Protein AF-A0A7U7C3I5-F1 (afdb_monomer_lite)

Structure (mmCIF, N/CA/C/O backbone):
data_AF-A0A7U7C3I5-F1
#
_entry.id   AF-A0A7U7C3I5-F1
#
loop_
_atom_site.group_PDB
_atom_site.id
_atom_site.type_symbol
_atom_site.label_atom_id
_atom_site.label_alt_id
_atom_site.label_comp_id
_atom_site.label_asym_id
_atom_site.label_entity_id
_atom_site.label_seq_id
_atom_site.pdbx_PDB_ins_code
_atom_site.Cartn_x
_atom_site.Cartn_y
_atom_site.Cartn_z
_atom_site.occupancy
_atom_site.B_iso_or_equiv
_atom_site.auth_seq_id
_atom_site.auth_comp_id
_atom_site.auth_asym_id
_atom_site.auth_atom_id
_atom_site.pdbx_PDB_model_num
ATOM 1 N N . MET A 1 1 ? -5.814 -4.971 8.620 1.00 79.50 1 MET A N 1
ATOM 2 C CA . MET A 1 1 ? -5.679 -6.269 9.323 1.00 79.50 1 MET A CA 1
ATOM 3 C C . MET A 1 1 ? -6.245 -6.247 10.755 1.00 79.50 1 MET A C 1
ATOM 5 O O . MET A 1 1 ? -6.988 -7.159 11.101 1.00 79.50 1 MET A O 1
ATOM 9 N N . MET A 1 2 ? -5.976 -5.208 11.567 1.00 88.25 2 MET A N 1
ATOM 10 C CA . MET A 1 2 ? -6.282 -5.146 13.017 1.00 88.25 2 MET A CA 1
ATOM 11 C C . MET A 1 2 ? -7.711 -5.530 13.451 1.00 88.25 2 MET A C 1
ATOM 13 O O . MET A 1 2 ? -7.882 -6.258 14.426 1.00 88.25 2 MET A O 1
ATOM 17 N N . PHE A 1 3 ? -8.755 -5.059 12.763 1.00 85.38 3 PHE A N 1
ATOM 18 C CA . PHE A 1 3 ? -10.138 -5.342 13.178 1.00 85.38 3 PHE A CA 1
ATOM 19 C C . PHE A 1 3 ? -10.514 -6.817 13.084 1.00 85.38 3 PHE A C 1
ATOM 21 O O . PHE A 1 3 ? -11.182 -7.347 13.969 1.00 85.38 3 PHE A O 1
ATOM 28 N N . LEU A 1 4 ? -10.102 -7.475 11.999 1.00 87.25 4 LEU A N 1
ATOM 29 C CA . LEU A 1 4 ? -10.453 -8.868 11.755 1.00 87.25 4 LEU A CA 1
ATOM 30 C C . LEU A 1 4 ? -9.685 -9.792 12.698 1.00 87.25 4 LEU A C 1
ATOM 32 O O . LEU A 1 4 ? -10.273 -10.727 13.237 1.00 87.25 4 LEU A O 1
ATOM 36 N N . THR A 1 5 ? -8.404 -9.501 12.945 1.00 86.62 5 THR A N 1
ATOM 37 C CA . THR A 1 5 ? -7.579 -10.265 13.888 1.00 86.62 5 THR A CA 1
ATOM 38 C C . THR A 1 5 ? -8.072 -10.096 15.323 1.00 86.62 5 THR A C 1
ATOM 40 O O . THR A 1 5 ? -8.262 -11.092 16.014 1.00 86.62 5 THR A O 1
ATOM 43 N N . SER A 1 6 ? -8.391 -8.869 15.748 1.00 87.31 6 SER A N 1
ATOM 44 C CA . SER A 1 6 ? -9.001 -8.603 17.058 1.00 87.31 6 SER A CA 1
ATOM 45 C C . SER A 1 6 ? -10.372 -9.280 17.200 1.00 87.31 6 SER A C 1
ATOM 47 O O . SER A 1 6 ? -10.633 -9.979 18.178 1.00 87.31 6 SER A O 1
ATOM 49 N N . GLY A 1 7 ? -11.238 -9.173 16.187 1.00 88.50 7 GLY A N 1
ATOM 50 C CA . GLY A 1 7 ? -12.554 -9.816 16.182 1.00 88.50 7 GLY A CA 1
ATOM 51 C C . GLY A 1 7 ? -12.494 -11.346 16.251 1.00 88.50 7 GLY A C 1
ATOM 52 O O . GLY A 1 7 ? -13.337 -11.959 16.910 1.00 88.50 7 GLY A O 1
ATOM 53 N N . ALA A 1 8 ? -11.498 -11.968 15.616 1.00 90.25 8 ALA A N 1
ATOM 54 C CA . ALA A 1 8 ? -11.254 -13.403 15.745 1.00 90.25 8 ALA A CA 1
ATOM 55 C C . ALA A 1 8 ? -10.667 -13.783 17.108 1.00 90.25 8 ALA A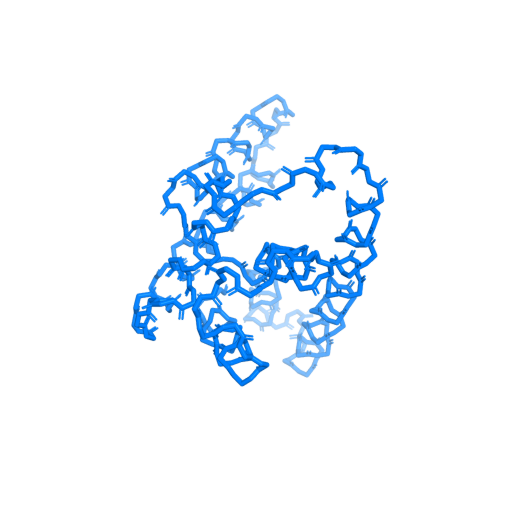 C 1
ATOM 57 O O . ALA A 1 8 ? -11.114 -14.764 17.700 1.00 90.25 8 ALA A O 1
ATOM 58 N N . TYR A 1 9 ? -9.735 -12.985 17.635 1.00 91.12 9 TYR A N 1
ATOM 59 C CA . TYR A 1 9 ? -9.138 -13.197 18.955 1.00 91.12 9 TYR A CA 1
ATOM 60 C C . TYR A 1 9 ? -10.190 -13.176 20.073 1.00 91.12 9 TYR A C 1
ATOM 62 O O . TYR A 1 9 ? -10.216 -14.065 20.918 1.00 91.12 9 TYR A O 1
ATOM 70 N N . TYR A 1 10 ? -11.130 -12.228 20.030 1.00 92.00 10 TYR A N 1
ATOM 71 C CA . TYR A 1 10 ? -12.250 -12.156 20.978 1.00 92.00 10 TYR A CA 1
ATOM 72 C C . TYR A 1 10 ? -13.394 -13.146 20.682 1.00 92.00 10 TYR A C 1
ATOM 74 O O . TYR A 1 10 ? -14.462 -13.055 21.291 1.00 92.00 10 TYR A O 1
ATOM 82 N N . GLY A 1 11 ? -13.224 -14.061 19.721 1.00 89.56 11 GLY A N 1
ATOM 83 C CA . GLY A 1 11 ? -14.223 -15.074 19.366 1.00 89.56 11 GLY A CA 1
ATOM 84 C C . GLY A 1 11 ? -15.506 -14.516 18.741 1.00 89.56 11 GLY A C 1
ATOM 85 O O . GLY A 1 11 ? -16.505 -15.226 18.645 1.00 89.56 11 GLY A O 1
ATOM 86 N N . LYS A 1 12 ? -15.512 -13.250 18.309 1.00 90.56 12 LYS A N 1
ATOM 87 C CA . LYS A 1 12 ? -16.671 -12.608 17.664 1.00 90.56 12 LYS A CA 1
ATOM 88 C C . LYS A 1 12 ? -16.813 -13.011 16.198 1.00 90.56 12 LYS A C 1
ATOM 90 O O . LYS A 1 12 ? -17.908 -12.937 15.646 1.00 90.56 12 LYS A O 1
ATOM 95 N N . ILE A 1 13 ? -15.719 -13.429 15.559 1.00 91.75 13 ILE A N 1
ATOM 96 C CA . ILE A 1 13 ? -15.674 -13.826 14.148 1.00 91.75 13 ILE A CA 1
ATOM 97 C C . ILE A 1 13 ? -14.878 -15.127 14.019 1.00 91.75 13 ILE A C 1
ATOM 99 O O . ILE A 1 13 ? -13.806 -15.275 14.594 1.00 91.75 13 ILE A O 1
ATOM 103 N N . ARG A 1 14 ? -15.376 -16.084 13.230 1.00 90.38 14 ARG A N 1
ATOM 104 C CA . ARG A 1 14 ? -14.633 -17.314 12.921 1.00 90.38 14 ARG A CA 1
ATOM 105 C C . ARG A 1 14 ? -13.462 -17.008 11.981 1.00 90.38 14 ARG A C 1
ATOM 107 O O . ARG A 1 14 ? -13.638 -16.269 11.013 1.00 90.38 14 ARG A O 1
ATOM 114 N N . TRP A 1 15 ? -12.314 -17.653 12.188 1.00 88.19 15 TRP A N 1
ATOM 115 C CA . TRP A 1 15 ? -11.122 -17.511 11.334 1.00 88.19 15 TRP A CA 1
ATOM 116 C C . TRP A 1 15 ? -11.391 -17.741 9.841 1.00 88.19 15 TRP A C 1
ATOM 118 O O . TRP A 1 15 ? -10.852 -17.023 9.004 1.00 88.19 15 TRP A O 1
ATOM 128 N N . SER A 1 16 ? -12.295 -18.665 9.495 1.00 90.56 16 SER A N 1
ATOM 129 C CA . SER A 1 16 ? -12.706 -18.872 8.101 1.00 90.56 16 SER A CA 1
ATOM 130 C C . SER A 1 16 ? -13.328 -17.616 7.488 1.00 90.56 16 SER A C 1
ATOM 132 O O . SER A 1 16 ? -12.996 -17.246 6.369 1.00 90.56 16 SER A O 1
ATOM 134 N N . LYS A 1 17 ? -14.182 -16.914 8.243 1.00 91.31 17 LYS A N 1
ATOM 135 C CA . LYS A 1 17 ? -14.829 -15.678 7.793 1.00 91.31 17 LYS A CA 1
ATOM 136 C C . LYS A 1 17 ? -13.828 -14.528 7.696 1.00 91.31 17 LYS A C 1
ATOM 138 O O . LYS A 1 17 ? -13.937 -13.730 6.773 1.00 91.31 17 LYS A O 1
ATOM 143 N N . VAL A 1 18 ? -12.839 -14.469 8.593 1.00 91.19 18 VAL A N 1
ATOM 144 C CA . VAL A 1 18 ? -11.723 -13.511 8.492 1.00 91.19 18 VAL A CA 1
ATOM 145 C C . VAL A 1 18 ? -10.969 -13.692 7.180 1.00 91.19 18 VAL A C 1
ATOM 147 O O . VAL A 1 18 ? -10.804 -12.719 6.449 1.00 91.19 18 VAL A O 1
ATOM 150 N N . PHE A 1 19 ? -10.579 -14.925 6.853 1.00 90.69 19 PHE A N 1
ATOM 151 C CA . PHE A 1 19 ? -9.872 -15.218 5.608 1.00 90.69 19 PHE A CA 1
ATOM 152 C C . PHE A 1 19 ? -10.711 -14.864 4.374 1.00 90.69 19 PHE A C 1
ATOM 154 O O . PHE A 1 19 ? -10.215 -14.214 3.457 1.00 90.69 19 PHE A O 1
ATOM 161 N N . THR A 1 20 ? -12.005 -15.204 4.376 1.00 92.38 20 THR A N 1
ATOM 162 C CA . THR A 1 20 ? -12.920 -14.826 3.291 1.00 92.38 20 THR A CA 1
ATOM 163 C C . THR A 1 20 ? -12.998 -13.309 3.113 1.00 92.38 20 THR A C 1
ATOM 165 O O . THR A 1 20 ? -12.845 -12.829 1.994 1.00 92.38 20 THR A O 1
ATOM 168 N N . ILE A 1 21 ? -13.194 -12.543 4.193 1.00 93.31 21 ILE A N 1
ATOM 169 C CA . ILE A 1 21 ? -13.266 -11.074 4.118 1.00 93.31 21 ILE A CA 1
ATOM 170 C C . ILE A 1 21 ? -11.949 -10.501 3.594 1.00 93.31 21 ILE A C 1
ATOM 172 O O . ILE A 1 21 ? -11.967 -9.642 2.719 1.00 93.31 21 ILE A O 1
ATOM 176 N N . LEU A 1 22 ? -10.816 -10.996 4.091 1.00 92.31 22 LEU A N 1
ATOM 177 C CA . LEU A 1 22 ? -9.495 -10.546 3.671 1.00 92.31 22 LEU A CA 1
ATOM 178 C C . LEU A 1 22 ? -9.281 -10.762 2.166 1.00 92.31 22 LEU A C 1
ATOM 180 O O . LEU A 1 22 ? -8.871 -9.826 1.482 1.00 92.31 22 LEU A O 1
ATOM 184 N N . LEU A 1 23 ? -9.633 -11.937 1.633 1.00 92.06 23 LEU A N 1
ATOM 185 C CA . LEU A 1 23 ? -9.548 -12.206 0.194 1.00 92.06 23 LEU A CA 1
ATOM 186 C C . LEU A 1 23 ? -10.437 -11.267 -0.627 1.00 92.06 23 LEU A C 1
ATOM 188 O O . LEU A 1 23 ? -9.968 -10.695 -1.610 1.00 92.06 23 LEU A O 1
ATOM 192 N N . TYR A 1 24 ? -11.691 -11.067 -0.212 1.00 94.25 24 TYR A N 1
ATOM 193 C CA . TYR A 1 24 ? -12.598 -10.138 -0.892 1.00 94.25 24 TYR A CA 1
ATOM 194 C C . TYR A 1 24 ? -12.054 -8.707 -0.886 1.00 94.25 24 TYR A C 1
ATOM 196 O O . TYR A 1 24 ? -12.049 -8.051 -1.927 1.00 94.25 24 TYR A O 1
ATOM 204 N N . CYS A 1 25 ? -11.562 -8.225 0.256 1.00 94.06 25 CYS A N 1
ATOM 205 C CA . CYS A 1 25 ? -10.993 -6.886 0.369 1.00 94.06 25 CYS A CA 1
ATOM 206 C C . CYS A 1 25 ? -9.761 -6.712 -0.521 1.00 94.06 25 CYS A C 1
ATOM 208 O O . CYS A 1 25 ? -9.678 -5.721 -1.237 1.00 94.06 25 CYS A O 1
ATOM 210 N N . ILE A 1 26 ? -8.823 -7.663 -0.519 1.00 93.88 26 ILE A N 1
ATOM 211 C CA . ILE A 1 26 ? -7.617 -7.579 -1.357 1.00 93.88 26 ILE A CA 1
ATOM 212 C C . ILE A 1 26 ? -7.994 -7.568 -2.834 1.00 93.88 26 ILE A C 1
ATOM 214 O O . ILE A 1 26 ? -7.508 -6.717 -3.577 1.00 93.88 26 ILE A O 1
ATOM 218 N N . PHE A 1 27 ? -8.889 -8.465 -3.246 1.00 94.62 27 PHE A N 1
ATOM 219 C CA . PHE A 1 27 ? -9.326 -8.555 -4.632 1.00 94.62 27 PHE A CA 1
ATOM 220 C C . PHE A 1 27 ? -9.996 -7.261 -5.105 1.00 94.62 27 PHE A C 1
ATOM 222 O O . PHE A 1 27 ? -9.592 -6.693 -6.116 1.00 94.62 27 PHE A O 1
ATOM 229 N N . PHE A 1 28 ? -10.980 -6.744 -4.365 1.00 96.19 28 PHE A N 1
ATOM 230 C CA . PHE A 1 28 ? -11.673 -5.521 -4.773 1.00 96.19 28 PHE A CA 1
ATOM 231 C C . PHE A 1 28 ? -10.805 -4.266 -4.646 1.00 96.19 28 PHE A C 1
ATOM 233 O O . PHE A 1 28 ? -10.933 -3.366 -5.474 1.00 96.19 28 PHE A O 1
ATOM 240 N N . ASN A 1 29 ? -9.873 -4.220 -3.690 1.00 95.81 29 ASN A N 1
ATOM 241 C CA . ASN A 1 29 ? -8.879 -3.148 -3.633 1.00 95.81 29 ASN A CA 1
ATOM 242 C C . ASN A 1 29 ? -7.955 -3.183 -4.854 1.00 95.81 29 ASN A C 1
ATOM 244 O O . ASN A 1 29 ? -7.631 -2.131 -5.400 1.00 95.81 29 ASN A O 1
ATOM 248 N N . PHE A 1 30 ? -7.563 -4.373 -5.313 1.00 95.12 30 PHE A N 1
ATOM 249 C CA . PHE A 1 30 ? -6.779 -4.523 -6.534 1.00 95.12 30 PHE A CA 1
ATOM 250 C C . PHE A 1 30 ? -7.568 -4.092 -7.777 1.00 95.12 30 PHE A C 1
ATOM 252 O O . PHE A 1 30 ? -7.060 -3.320 -8.586 1.00 95.12 30 PHE A O 1
ATOM 259 N N . VAL A 1 31 ? -8.835 -4.501 -7.902 1.00 96.31 31 VAL A N 1
ATOM 260 C CA . VAL A 1 31 ? -9.719 -4.049 -8.993 1.00 96.31 31 VAL A CA 1
ATOM 261 C C . VAL A 1 31 ? -9.863 -2.523 -8.992 1.00 96.31 31 VAL A C 1
ATOM 263 O O . VAL A 1 31 ? -9.732 -1.893 -10.039 1.00 96.31 31 VAL A O 1
ATOM 266 N N . GLY A 1 32 ? -10.071 -1.909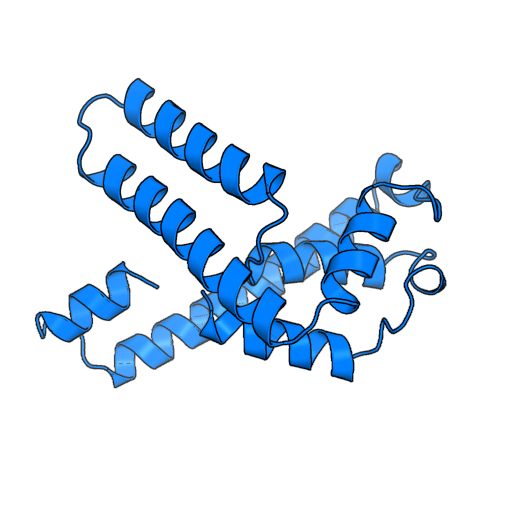 -7.825 1.00 94.38 32 GLY A N 1
ATOM 267 C CA . GLY A 1 32 ? -10.115 -0.452 -7.692 1.00 94.38 32 GLY A CA 1
ATOM 268 C C . GLY A 1 32 ? -8.800 0.217 -8.097 1.00 94.38 32 GLY A C 1
ATOM 269 O O . GLY A 1 32 ? -8.816 1.206 -8.830 1.00 94.38 32 GLY A O 1
ATOM 270 N N . ALA A 1 33 ? -7.662 -0.352 -7.689 1.00 95.00 33 ALA A N 1
ATOM 271 C CA . ALA A 1 33 ? -6.338 0.131 -8.069 1.00 95.00 33 ALA A CA 1
ATOM 272 C C . ALA A 1 33 ? -6.115 0.078 -9.589 1.00 95.00 33 ALA A C 1
ATOM 274 O O . ALA A 1 33 ? -5.596 1.039 -10.150 1.00 95.00 33 ALA A O 1
ATOM 275 N N . LEU A 1 34 ? -6.557 -0.987 -10.270 1.00 94.31 34 LEU A N 1
ATOM 276 C CA . LEU A 1 34 ? -6.497 -1.095 -11.733 1.00 94.31 34 LEU A CA 1
ATOM 277 C C . LEU A 1 34 ? -7.305 0.012 -12.415 1.00 94.31 34 LEU A C 1
ATOM 279 O O . LEU A 1 34 ? -6.801 0.680 -13.317 1.00 94.31 34 LEU A O 1
ATOM 283 N N . ILE A 1 35 ? -8.544 0.229 -11.967 1.00 94.38 35 ILE A N 1
ATOM 284 C CA . ILE A 1 35 ? -9.429 1.255 -12.531 1.00 94.38 35 ILE A CA 1
ATOM 285 C C . ILE A 1 35 ? -8.812 2.647 -12.347 1.00 94.38 35 ILE A C 1
ATOM 287 O O . ILE A 1 35 ? -8.717 3.411 -13.308 1.00 94.38 35 ILE A O 1
ATOM 291 N N . LEU A 1 36 ? -8.341 2.970 -11.139 1.00 92.50 36 LEU A N 1
ATOM 292 C CA . LEU A 1 36 ? -7.722 4.266 -10.850 1.00 92.50 36 LEU A CA 1
ATOM 293 C C . LEU A 1 36 ? -6.415 4.474 -11.617 1.00 92.50 36 LEU A C 1
ATOM 295 O O . LEU A 1 36 ? -6.215 5.538 -12.201 1.00 92.50 36 LEU A O 1
ATOM 299 N N . ALA A 1 37 ? -5.541 3.469 -11.658 1.00 91.81 37 ALA A N 1
ATOM 300 C CA . ALA A 1 37 ? -4.295 3.528 -12.417 1.00 91.81 37 ALA A CA 1
ATOM 301 C C . ALA A 1 37 ? -4.550 3.751 -13.914 1.00 91.81 37 ALA A C 1
ATOM 303 O O . ALA A 1 37 ? -3.816 4.501 -14.561 1.00 91.81 37 ALA A O 1
ATOM 304 N N . TRP A 1 38 ? -5.601 3.140 -14.466 1.00 90.94 38 TRP A N 1
ATOM 305 C CA . TRP A 1 38 ? -6.003 3.363 -15.850 1.00 90.94 38 TRP A CA 1
ATOM 306 C C . TRP A 1 38 ? -6.489 4.799 -16.076 1.00 90.94 38 TRP A C 1
ATOM 308 O O . TRP A 1 38 ? -5.991 5.461 -16.985 1.00 90.94 38 TRP A O 1
ATOM 318 N N . PHE A 1 39 ? -7.386 5.313 -15.224 1.00 90.94 39 PHE A N 1
ATOM 319 C CA . PHE A 1 39 ? -7.871 6.697 -15.317 1.00 90.94 39 PHE A CA 1
ATOM 320 C C . PHE A 1 39 ? -6.742 7.721 -15.200 1.00 90.94 39 PHE A C 1
ATOM 322 O O . PHE A 1 39 ? -6.701 8.674 -15.978 1.00 90.94 39 PHE A O 1
ATOM 329 N N . PHE A 1 40 ? -5.799 7.526 -14.274 1.00 89.31 40 PHE A N 1
ATOM 330 C CA . PHE A 1 40 ? -4.664 8.436 -14.142 1.00 89.31 40 PHE A CA 1
ATOM 331 C C . PHE A 1 40 ? -3.796 8.453 -15.396 1.00 89.31 40 PHE A C 1
ATOM 333 O O . PHE A 1 40 ? -3.411 9.535 -15.830 1.00 89.31 40 PHE A O 1
ATOM 340 N N . ASN A 1 41 ? -3.574 7.309 -16.044 1.00 87.31 41 ASN A N 1
ATOM 341 C CA . ASN A 1 41 ? -2.847 7.259 -17.314 1.00 87.31 41 ASN A CA 1
ATOM 342 C C . ASN A 1 41 ? -3.581 7.927 -18.490 1.00 87.31 41 ASN A C 1
ATOM 344 O O . ASN A 1 41 ? -2.937 8.283 -19.471 1.00 87.31 41 ASN A O 1
ATOM 348 N N . GLN A 1 42 ? -4.891 8.180 -18.394 1.00 86.94 42 GLN A N 1
ATOM 349 C CA . GLN A 1 42 ? -5.606 9.004 -19.382 1.00 86.94 42 GLN A CA 1
ATOM 350 C C . GLN A 1 42 ? -5.383 10.512 -19.179 1.00 86.94 42 GLN A C 1
ATOM 352 O O . GLN A 1 42 ? -5.709 11.313 -20.052 1.00 86.94 42 GLN A O 1
ATOM 357 N N . SER A 1 43 ? -4.844 10.930 -18.032 1.00 86.00 43 SER A N 1
ATOM 358 C CA . SER A 1 43 ? -4.628 12.346 -17.733 1.00 86.00 43 SER A CA 1
ATOM 359 C C . SER A 1 43 ? -3.313 12.873 -18.321 1.00 86.00 43 SER A C 1
ATOM 361 O O . SER A 1 43 ? -2.327 12.146 -18.459 1.00 86.00 43 SER A O 1
ATOM 363 N N . LEU A 1 44 ? -3.276 14.168 -18.648 1.00 76.38 44 LEU A N 1
ATOM 364 C CA . LEU A 1 44 ? -2.091 14.825 -19.218 1.00 76.38 44 LEU A CA 1
ATOM 365 C C . LEU A 1 44 ? -0.855 14.699 -18.314 1.00 76.38 44 LEU A C 1
ATOM 367 O O . LEU A 1 44 ? 0.243 14.448 -18.802 1.00 76.38 44 LEU A O 1
ATOM 371 N N . SER A 1 45 ? -1.031 14.817 -16.995 1.00 77.00 45 SER A N 1
ATOM 372 C CA . SER A 1 45 ? 0.074 14.790 -16.030 1.00 77.00 45 SER A CA 1
ATOM 373 C C . SER A 1 45 ? 0.838 13.466 -16.018 1.00 77.00 45 SER A C 1
ATOM 375 O O . SER A 1 45 ? 2.049 13.477 -15.818 1.00 77.00 45 SER A O 1
ATOM 377 N N . PHE A 1 46 ? 0.160 12.339 -16.254 1.00 78.62 46 PHE A N 1
ATOM 378 C CA . PHE A 1 46 ? 0.804 11.023 -16.274 1.00 78.62 46 PHE A CA 1
ATOM 379 C C . PHE A 1 46 ? 1.192 10.560 -17.690 1.00 78.62 46 PHE A C 1
ATOM 381 O O . PHE A 1 46 ? 2.055 9.699 -17.829 1.00 78.62 46 PHE A O 1
ATOM 388 N N . ASN A 1 47 ? 0.657 11.174 -18.752 1.00 73.50 47 ASN A N 1
ATOM 389 C CA . ASN A 1 47 ? 1.130 10.935 -20.125 1.00 73.50 47 ASN A CA 1
ATOM 390 C C . ASN A 1 47 ? 2.549 11.472 -20.381 1.00 73.50 47 ASN A C 1
ATOM 392 O O . ASN A 1 47 ? 3.246 10.977 -21.261 1.00 73.50 47 ASN A O 1
ATOM 396 N N . HIS A 1 48 ? 2.993 12.454 -19.593 1.00 76.12 48 HIS A N 1
ATOM 397 C CA . HIS A 1 48 ? 4.351 13.003 -19.642 1.00 76.12 48 HIS A CA 1
ATOM 398 C C . HIS A 1 48 ? 5.266 12.450 -18.545 1.00 76.12 48 HIS A C 1
ATOM 400 O O . HIS A 1 48 ? 6.260 13.092 -18.195 1.00 76.12 48 HIS A O 1
ATOM 406 N N . LEU A 1 49 ? 4.948 11.278 -17.978 1.00 78.62 49 LEU A N 1
ATOM 407 C CA . LEU A 1 49 ? 5.914 10.596 -17.127 1.00 78.62 49 LEU A CA 1
ATOM 408 C C . LEU A 1 49 ? 7.199 10.377 -17.926 1.00 78.62 49 LEU A C 1
ATOM 410 O O . LEU A 1 49 ? 7.192 9.897 -19.055 1.00 78.62 49 LEU A O 1
ATOM 414 N N . THR A 1 50 ? 8.306 10.756 -17.311 1.00 78.81 50 THR A N 1
ATOM 415 C CA . THR A 1 50 ? 9.658 10.474 -17.791 1.00 78.81 50 THR A CA 1
ATOM 416 C C . THR A 1 50 ? 10.373 9.574 -16.796 1.00 78.81 50 THR A C 1
ATOM 418 O O . THR A 1 50 ? 9.955 9.457 -15.641 1.00 78.81 50 THR A O 1
ATOM 421 N N . ASP A 1 51 ? 11.507 9.018 -17.198 1.00 76.12 51 ASP A N 1
ATOM 422 C CA . ASP A 1 51 ? 12.339 8.135 -16.371 1.00 76.12 51 ASP A CA 1
ATOM 423 C C . ASP A 1 51 ? 12.864 8.820 -15.092 1.00 76.12 51 ASP A C 1
ATOM 425 O O . ASP A 1 51 ? 13.270 8.162 -14.140 1.00 76.12 51 ASP A O 1
ATOM 429 N N . ARG A 1 52 ? 12.828 10.160 -15.045 1.00 78.44 52 ARG A N 1
ATOM 430 C CA . ARG A 1 52 ? 13.225 10.980 -13.885 1.00 78.44 52 ARG A CA 1
ATOM 431 C C . ARG A 1 52 ? 12.069 11.305 -12.938 1.00 78.44 52 ARG A C 1
ATOM 433 O O . ARG A 1 52 ? 12.250 12.054 -11.980 1.00 78.44 52 ARG A O 1
ATOM 440 N N . SER A 1 53 ? 10.870 10.811 -13.224 1.00 85.69 53 SER A N 1
ATOM 441 C CA . SER A 1 53 ? 9.694 11.094 -12.404 1.00 85.69 53 SER A CA 1
ATOM 442 C C . SER A 1 53 ? 9.795 10.365 -11.072 1.00 85.69 53 SER A C 1
ATOM 444 O O . SER A 1 53 ? 10.169 9.195 -11.031 1.00 85.69 53 SER A O 1
ATOM 446 N N . PHE A 1 54 ? 9.357 11.023 -9.996 1.00 85.56 54 PHE A N 1
ATOM 447 C CA . PHE A 1 54 ? 9.345 10.446 -8.648 1.00 85.56 54 PHE A CA 1
ATOM 448 C C . PHE A 1 54 ? 8.705 9.052 -8.603 1.00 85.56 54 PHE A C 1
ATOM 450 O O . PHE A 1 54 ? 9.214 8.165 -7.929 1.00 85.56 54 PHE A O 1
ATOM 457 N N . LEU A 1 55 ? 7.621 8.840 -9.357 1.00 86.31 55 LEU A N 1
ATOM 458 C CA . LEU A 1 55 ? 6.938 7.551 -9.406 1.00 86.31 55 LEU A CA 1
ATOM 459 C C . LEU A 1 55 ? 7.839 6.420 -9.928 1.00 86.31 55 LEU A C 1
ATOM 461 O O . LEU A 1 55 ? 7.838 5.340 -9.345 1.00 86.31 55 LEU A O 1
ATOM 465 N N . VAL A 1 56 ? 8.614 6.671 -10.990 1.00 88.62 56 VAL A N 1
ATOM 466 C CA . VAL A 1 56 ? 9.528 5.683 -11.589 1.00 88.62 56 VAL A CA 1
ATOM 467 C C . VAL A 1 56 ? 10.629 5.330 -10.595 1.00 88.62 56 VAL A C 1
ATOM 469 O O . VAL A 1 56 ? 10.852 4.152 -10.322 1.00 88.62 56 VAL A O 1
ATOM 472 N N . THR A 1 57 ? 11.247 6.340 -9.975 1.00 88.38 57 THR A N 1
ATOM 473 C CA . THR A 1 57 ? 12.251 6.131 -8.924 1.00 88.38 57 THR A CA 1
ATOM 474 C C . THR A 1 57 ? 11.673 5.363 -7.740 1.00 88.38 57 THR A C 1
ATOM 476 O O . THR A 1 57 ? 12.287 4.408 -7.283 1.00 88.38 57 THR A O 1
ATOM 479 N N . ALA A 1 58 ? 10.485 5.735 -7.258 1.00 88.00 58 ALA A N 1
ATOM 480 C CA . ALA A 1 58 ? 9.857 5.080 -6.119 1.00 88.00 58 ALA A CA 1
ATOM 481 C C . ALA A 1 58 ? 9.594 3.598 -6.406 1.00 88.00 58 ALA A C 1
ATOM 483 O O . ALA A 1 58 ? 9.992 2.750 -5.618 1.00 88.00 58 ALA A O 1
ATOM 484 N N . VAL A 1 59 ? 8.980 3.260 -7.542 1.00 90.31 59 VAL A N 1
ATOM 485 C CA . VAL A 1 59 ? 8.692 1.857 -7.883 1.00 90.31 59 VAL A CA 1
ATOM 486 C C . VAL A 1 59 ? 9.969 1.056 -8.139 1.00 90.31 59 VAL A C 1
ATOM 488 O O . VAL A 1 59 ? 10.044 -0.089 -7.702 1.00 90.31 59 VAL A O 1
ATOM 491 N N . SER A 1 60 ? 10.979 1.649 -8.780 1.00 90.31 60 SER A N 1
ATOM 492 C CA . SER A 1 60 ? 12.284 1.003 -8.972 1.00 90.31 60 SER A CA 1
ATOM 493 C C . SER A 1 60 ? 12.954 0.673 -7.636 1.00 90.31 60 SER A C 1
ATOM 495 O O . SER A 1 60 ? 13.360 -0.467 -7.413 1.00 90.31 60 SER A O 1
ATOM 497 N N . THR A 1 61 ? 12.957 1.617 -6.689 1.00 89.19 61 THR A N 1
ATOM 498 C CA . THR A 1 61 ? 13.456 1.380 -5.328 1.00 89.19 61 THR A CA 1
ATOM 499 C C . THR A 1 61 ? 12.698 0.242 -4.651 1.00 89.19 61 THR A C 1
ATOM 501 O O . THR A 1 61 ? 13.328 -0.683 -4.148 1.00 89.19 61 THR A O 1
ATOM 504 N N . LYS A 1 62 ? 11.359 0.257 -4.689 1.00 89.50 62 LYS A N 1
ATOM 505 C CA . LYS A 1 62 ? 10.513 -0.768 -4.049 1.00 89.50 62 LYS A CA 1
ATOM 506 C C . LYS A 1 62 ? 10.741 -2.171 -4.621 1.00 89.50 62 LYS A C 1
ATOM 508 O O . LYS A 1 62 ? 10.823 -3.144 -3.879 1.00 89.50 62 LYS A O 1
ATOM 513 N N . LEU A 1 63 ? 10.874 -2.289 -5.942 1.00 91.00 63 LEU A N 1
ATOM 514 C CA . LEU A 1 63 ? 11.129 -3.571 -6.611 1.00 91.00 63 LEU A CA 1
ATOM 515 C C . LEU A 1 63 ? 12.581 -4.056 -6.479 1.00 91.00 63 LEU A C 1
ATOM 517 O O . LEU A 1 63 ? 12.839 -5.234 -6.727 1.00 91.00 63 LEU A O 1
ATOM 521 N N . GLY A 1 64 ? 13.512 -3.168 -6.119 1.00 89.25 64 GLY A N 1
ATO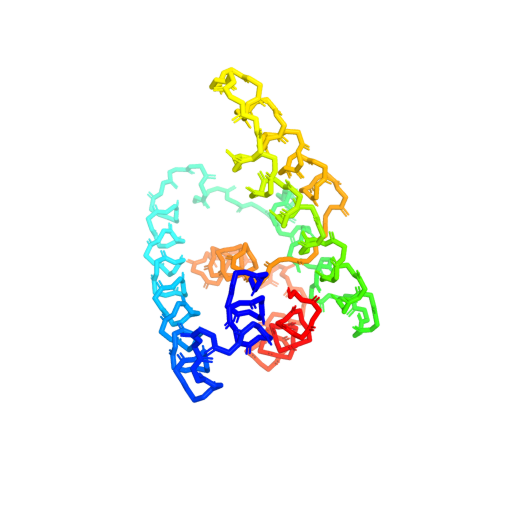M 522 C CA . GLY A 1 64 ? 14.922 -3.480 -5.874 1.00 89.25 64 GLY A CA 1
ATOM 523 C C . GLY A 1 64 ? 15.269 -3.772 -4.410 1.00 89.25 64 GLY A C 1
ATOM 524 O O . GLY A 1 64 ? 16.405 -4.149 -4.122 1.00 89.25 64 GLY A O 1
ATOM 525 N N . GLN A 1 65 ? 14.329 -3.593 -3.477 1.00 90.00 65 GLN A N 1
ATOM 526 C CA . GLN A 1 65 ? 14.540 -3.881 -2.059 1.00 90.00 65 GLN A CA 1
ATOM 527 C C . GLN A 1 65 ? 14.661 -5.384 -1.778 1.00 90.00 65 GLN A C 1
ATOM 529 O O . GLN A 1 65 ? 14.081 -6.226 -2.461 1.00 90.00 65 GLN A O 1
ATOM 534 N N . THR A 1 66 ? 15.380 -5.716 -0.704 1.00 94.00 66 THR A N 1
ATOM 535 C CA . THR A 1 66 ? 15.453 -7.094 -0.201 1.00 94.00 66 THR A CA 1
ATOM 536 C C . THR A 1 66 ? 14.149 -7.514 0.478 1.00 94.00 66 THR A C 1
ATOM 538 O O . THR A 1 66 ? 13.406 -6.680 0.998 1.00 94.00 66 THR A O 1
ATOM 541 N N . ASP A 1 67 ? 13.898 -8.819 0.549 1.00 93.62 67 ASP A N 1
ATOM 542 C CA . ASP A 1 67 ? 12.687 -9.369 1.172 1.00 93.62 67 ASP A CA 1
ATOM 543 C C . ASP A 1 67 ? 12.540 -8.947 2.636 1.00 93.62 67 ASP A C 1
ATOM 545 O O . ASP A 1 67 ? 11.447 -8.625 3.098 1.00 93.62 67 ASP A O 1
ATOM 549 N N . TRP A 1 68 ? 13.656 -8.883 3.365 1.00 94.44 68 TRP A N 1
ATOM 550 C CA . TRP A 1 68 ? 13.654 -8.446 4.757 1.00 94.44 68 TRP A CA 1
ATOM 551 C C . TRP A 1 68 ? 13.263 -6.971 4.904 1.00 94.44 68 TRP A C 1
ATOM 553 O O . TRP A 1 68 ? 12.513 -6.618 5.815 1.00 94.44 68 TRP A O 1
ATOM 563 N N . MET A 1 69 ? 13.725 -6.109 3.994 1.00 93.69 69 MET A N 1
ATOM 564 C CA . MET A 1 69 ? 13.341 -4.694 3.981 1.00 93.69 69 MET A CA 1
ATOM 565 C C . MET A 1 69 ? 11.857 -4.543 3.651 1.00 93.69 69 MET A C 1
ATOM 567 O O . MET A 1 69 ? 11.127 -3.946 4.436 1.00 93.69 69 MET A O 1
ATOM 571 N N . ASN A 1 70 ? 11.384 -5.199 2.586 1.00 93.44 70 ASN A N 1
ATOM 572 C CA . ASN A 1 70 ? 9.971 -5.179 2.202 1.00 93.44 70 ASN A CA 1
ATOM 573 C C . ASN A 1 70 ? 9.052 -5.643 3.349 1.00 93.44 70 ASN A C 1
ATOM 575 O O . ASN A 1 70 ? 8.007 -5.047 3.615 1.00 93.44 70 ASN A O 1
ATOM 579 N N . PHE A 1 71 ? 9.450 -6.698 4.062 1.00 95.56 71 PHE A N 1
ATOM 580 C CA . PHE A 1 71 ? 8.694 -7.227 5.195 1.00 95.56 71 PHE A CA 1
ATOM 581 C C . PHE A 1 71 ? 8.671 -6.260 6.389 1.00 95.56 71 PHE A C 1
ATOM 583 O O . PHE A 1 71 ? 7.611 -5.989 6.954 1.00 95.56 71 PHE A O 1
ATOM 590 N N . THR A 1 72 ? 9.828 -5.716 6.773 1.00 94.31 72 THR A N 1
ATOM 591 C CA . THR A 1 72 ? 9.956 -4.827 7.944 1.00 94.31 72 THR A CA 1
ATOM 592 C C . THR A 1 72 ? 9.304 -3.462 7.720 1.00 94.31 72 THR A C 1
ATOM 594 O O . THR A 1 72 ? 8.619 -2.940 8.609 1.00 94.31 72 THR A O 1
ATOM 597 N N . GLU A 1 73 ? 9.432 -2.905 6.519 1.00 93.69 73 GLU A N 1
ATOM 598 C CA . GLU A 1 73 ? 8.723 -1.693 6.108 1.00 93.69 73 GLU A CA 1
ATOM 599 C C . GLU A 1 73 ? 7.213 -1.947 6.006 1.00 93.69 73 GLU A C 1
ATOM 601 O O . GLU A 1 73 ? 6.423 -1.081 6.386 1.00 93.69 73 GLU A O 1
ATOM 606 N N . GLY A 1 74 ? 6.809 -3.160 5.611 1.00 94.50 74 GLY A N 1
ATOM 607 C CA . GLY A 1 74 ? 5.422 -3.627 5.634 1.00 94.50 74 GLY A CA 1
ATOM 608 C C . GLY A 1 74 ? 4.798 -3.594 7.030 1.00 94.50 74 GLY A C 1
ATOM 609 O O . GLY A 1 74 ? 3.710 -3.040 7.227 1.00 94.50 74 GLY A O 1
ATOM 610 N N . ILE A 1 75 ? 5.512 -4.121 8.026 1.00 94.75 75 ILE A N 1
ATOM 611 C CA . ILE A 1 75 ? 5.085 -4.083 9.434 1.00 94.75 75 ILE A CA 1
ATOM 612 C C . ILE A 1 75 ? 4.914 -2.640 9.896 1.00 94.75 75 ILE A C 1
ATOM 614 O O . ILE A 1 75 ? 3.884 -2.271 10.469 1.00 94.75 75 ILE A O 1
ATOM 618 N N . THR A 1 76 ? 5.910 -1.805 9.613 1.00 93.19 76 THR A N 1
ATOM 619 C CA . THR A 1 76 ? 5.916 -0.405 10.040 1.00 93.19 76 THR A CA 1
ATOM 620 C C . THR A 1 76 ? 4.772 0.377 9.388 1.00 93.19 76 THR A C 1
ATOM 622 O O . THR A 1 76 ? 4.081 1.142 10.066 1.00 93.19 76 THR A O 1
ATOM 625 N N . ALA A 1 77 ? 4.488 0.142 8.102 1.00 93.62 77 ALA A N 1
ATOM 626 C CA . ALA A 1 77 ? 3.324 0.713 7.427 1.00 93.62 77 ALA A CA 1
ATOM 627 C C . ALA A 1 77 ? 2.016 0.317 8.119 1.00 93.62 77 ALA A C 1
ATOM 629 O O . ALA A 1 77 ? 1.199 1.190 8.430 1.00 93.62 77 ALA A O 1
ATOM 630 N N . SER A 1 78 ? 1.810 -0.974 8.412 1.00 93.38 78 SER A N 1
ATOM 631 C CA . SER A 1 78 ? 0.575 -1.386 9.079 1.00 93.38 78 SER A CA 1
ATOM 632 C C . SER A 1 78 ? 0.473 -0.851 10.503 1.00 93.38 78 SER A C 1
ATOM 634 O O . SER A 1 78 ? -0.650 -0.616 10.953 1.00 93.38 78 SER A O 1
ATOM 636 N N . MET A 1 79 ? 1.577 -0.627 11.218 1.00 92.50 79 MET A N 1
ATOM 637 C CA . MET A 1 79 ? 1.532 0.037 12.524 1.00 92.50 79 MET A CA 1
ATOM 638 C C . MET A 1 79 ? 0.952 1.451 12.402 1.00 92.50 79 MET A C 1
ATOM 640 O O . MET A 1 79 ? 0.021 1.780 13.137 1.00 92.50 79 MET A O 1
ATOM 644 N N . PHE A 1 80 ? 1.417 2.255 11.439 1.00 92.75 80 PHE A N 1
ATOM 645 C CA . PHE A 1 80 ? 0.875 3.599 11.198 1.00 92.75 80 PHE A CA 1
ATOM 646 C C . PHE A 1 80 ? -0.595 3.575 10.769 1.00 92.75 80 PHE A C 1
ATOM 648 O O . PHE A 1 80 ? -1.399 4.346 11.294 1.00 92.75 80 PHE A O 1
ATOM 655 N N . VAL A 1 81 ? -0.977 2.673 9.860 1.00 91.75 81 VAL A N 1
ATOM 656 C CA . VAL A 1 81 ? -2.373 2.548 9.404 1.00 91.75 81 VAL A CA 1
ATOM 657 C C . VAL A 1 81 ? -3.292 2.124 10.552 1.00 91.75 81 VAL A C 1
ATOM 659 O O . VAL A 1 81 ? -4.365 2.699 10.738 1.00 91.75 81 VAL A O 1
ATOM 662 N N . ASN A 1 82 ? -2.874 1.155 11.367 1.00 92.75 82 ASN A N 1
ATOM 663 C CA . ASN A 1 82 ? -3.656 0.715 12.520 1.00 92.75 82 ASN A CA 1
ATOM 664 C C . ASN A 1 82 ? -3.743 1.811 13.590 1.00 92.75 82 ASN A C 1
ATOM 666 O O . ASN A 1 82 ? -4.809 1.980 14.177 1.00 92.75 82 ASN A O 1
ATOM 670 N N . LEU A 1 83 ? -2.675 2.587 13.804 1.00 91.06 83 LEU A N 1
ATOM 671 C CA . LEU A 1 83 ? -2.696 3.750 14.690 1.00 91.06 83 LEU A CA 1
ATOM 672 C C . LEU A 1 83 ? -3.703 4.795 14.199 1.00 91.06 83 LEU A C 1
ATOM 674 O O . LEU A 1 83 ? -4.527 5.244 14.987 1.00 91.06 83 LEU A O 1
ATOM 678 N N . ALA A 1 84 ? -3.700 5.121 12.903 1.00 91.25 84 ALA A N 1
ATOM 679 C CA . ALA A 1 84 ? -4.658 6.052 12.307 1.00 91.25 84 ALA A CA 1
ATOM 680 C C . ALA A 1 84 ? -6.109 5.606 12.550 1.00 91.25 84 ALA A C 1
ATOM 682 O O . ALA A 1 84 ? -6.946 6.392 12.996 1.00 91.25 84 ALA A O 1
ATOM 683 N N . ILE A 1 85 ? -6.393 4.324 12.311 1.00 90.81 85 ILE A N 1
ATOM 684 C CA . ILE A 1 85 ? -7.710 3.721 12.535 1.00 90.81 85 ILE A CA 1
ATOM 685 C C . ILE A 1 85 ? -8.087 3.745 14.021 1.00 90.81 85 ILE A C 1
ATOM 687 O O . ILE A 1 85 ? -9.210 4.105 14.371 1.00 90.81 85 ILE A O 1
ATOM 691 N N . LEU A 1 86 ? -7.163 3.373 14.908 1.00 90.69 86 LEU A N 1
ATOM 692 C CA . LEU A 1 86 ? -7.407 3.339 16.346 1.00 90.69 86 LEU A CA 1
ATOM 693 C C . LEU A 1 86 ? -7.679 4.745 16.892 1.00 90.69 86 LEU A C 1
ATOM 695 O O . LEU A 1 86 ? -8.636 4.942 17.636 1.00 90.69 86 LEU A O 1
ATOM 699 N N . SER A 1 87 ? -6.892 5.738 16.481 1.00 89.19 87 SER A N 1
ATOM 700 C CA . SER A 1 87 ? -7.126 7.142 16.820 1.00 89.19 87 SER A CA 1
ATOM 701 C C . SER A 1 87 ? -8.484 7.621 16.318 1.00 89.19 87 SER A C 1
ATOM 703 O O . SER A 1 87 ? -9.187 8.309 17.055 1.00 89.19 87 SER A O 1
ATOM 705 N N . TYR A 1 88 ? -8.896 7.203 15.117 1.00 87.38 88 TYR A N 1
ATOM 706 C CA . TYR A 1 88 ? -10.219 7.522 14.580 1.00 87.38 88 TYR A CA 1
ATOM 707 C C . TYR A 1 88 ? -11.362 6.974 15.453 1.00 87.38 88 TYR A C 1
ATOM 709 O O . TYR A 1 88 ? -12.401 7.618 15.592 1.00 87.38 88 TYR A O 1
ATOM 717 N N . MET A 1 89 ? -11.171 5.808 16.077 1.00 88.19 89 MET A N 1
ATOM 718 C CA . MET A 1 89 ? -12.155 5.211 16.989 1.00 88.19 89 MET A CA 1
ATOM 719 C C . MET A 1 89 ? -12.154 5.820 18.394 1.00 88.19 89 MET A C 1
ATOM 721 O O . MET A 1 89 ? -13.210 5.901 19.018 1.00 88.19 89 MET A O 1
ATOM 725 N N . LEU A 1 90 ? -10.978 6.162 18.926 1.00 89.94 90 LEU A N 1
ATOM 726 C CA . LEU A 1 90 ? -10.818 6.566 20.328 1.00 89.94 90 LEU A CA 1
ATOM 727 C C . LEU A 1 90 ? -11.045 8.062 20.555 1.00 89.94 90 LEU A C 1
ATOM 729 O O . LEU A 1 90 ? -11.456 8.465 21.645 1.00 89.94 90 LEU A O 1
ATOM 733 N N . LEU A 1 91 ? -10.764 8.895 19.555 1.00 91.06 91 LEU A N 1
ATOM 734 C CA . LEU A 1 91 ? -10.967 10.334 19.660 1.00 91.06 91 LEU A CA 1
ATOM 735 C C . LEU A 1 91 ? -12.441 10.695 19.479 1.00 91.06 91 LEU A C 1
ATOM 737 O O . LEU A 1 91 ? -13.149 10.101 18.672 1.00 91.06 91 LEU A O 1
ATOM 741 N N . LYS A 1 92 ? -12.903 11.703 20.222 1.00 89.06 92 LYS A N 1
ATOM 742 C CA . LYS A 1 92 ? -14.268 12.238 20.094 1.00 89.06 92 LYS A CA 1
ATOM 743 C C . LYS A 1 92 ? -14.341 13.391 19.095 1.00 89.06 92 LYS A C 1
ATOM 745 O O . LYS A 1 92 ? -15.270 13.442 18.301 1.00 89.06 92 LYS A O 1
ATOM 750 N N . GLU A 1 93 ? -13.343 14.272 19.126 1.00 93.12 93 GLU A N 1
ATOM 751 C CA . GLU A 1 93 ? -13.245 15.441 18.249 1.00 93.12 93 GLU A CA 1
ATOM 752 C C . GLU A 1 93 ? -12.914 15.033 16.808 1.00 93.12 93 GLU A C 1
ATOM 754 O O . GLU A 1 93 ? -11.867 14.434 16.547 1.00 93.12 93 GLU A O 1
ATOM 759 N N . GLU A 1 94 ? -13.778 15.395 15.858 1.00 88.31 94 GLU A N 1
ATOM 760 C CA . GLU A 1 94 ? -13.604 15.060 14.436 1.00 88.31 94 GLU A CA 1
ATOM 761 C C . GLU A 1 94 ? -12.353 15.707 13.824 1.00 88.31 94 GLU A C 1
ATOM 763 O O . GLU A 1 94 ? -11.640 15.084 13.035 1.00 88.31 94 GLU A O 1
ATOM 768 N N . SER A 1 95 ? -12.022 16.932 14.237 1.00 91.75 95 SER A N 1
ATOM 769 C CA . SER A 1 95 ? -10.813 17.630 13.782 1.00 91.75 95 SER A CA 1
ATOM 770 C C . SER A 1 95 ? -9.538 16.877 14.176 1.00 91.75 95 SER A C 1
ATOM 772 O O . SER A 1 95 ? -8.637 16.700 13.354 1.00 91.75 95 SER A O 1
ATOM 774 N N . ALA A 1 96 ? -9.486 16.361 15.408 1.00 90.44 96 ALA A N 1
ATOM 775 C CA . ALA A 1 96 ? -8.357 15.587 15.910 1.00 90.44 96 ALA A CA 1
ATOM 776 C C . ALA A 1 96 ? -8.221 14.240 15.183 1.00 90.44 96 ALA A C 1
ATOM 778 O O . ALA A 1 96 ? -7.105 13.834 14.856 1.00 90.44 96 ALA A O 1
ATOM 779 N N . LYS A 1 97 ? -9.341 13.570 14.869 1.00 91.56 97 LYS A N 1
ATOM 780 C CA . LYS A 1 97 ? -9.336 12.322 14.086 1.00 91.56 97 LYS A CA 1
ATOM 781 C C . LYS A 1 97 ? -8.673 12.514 12.727 1.00 91.56 97 LYS A C 1
ATOM 783 O O . LYS A 1 97 ? -7.783 11.745 12.367 1.00 91.56 97 LYS A O 1
ATOM 788 N N . ILE A 1 98 ? -9.089 13.547 11.990 1.00 91.06 98 ILE A N 1
ATOM 789 C CA . ILE A 1 98 ? -8.549 13.852 10.659 1.00 91.06 98 ILE A CA 1
ATOM 790 C C . ILE A 1 98 ? -7.065 14.206 10.760 1.00 91.06 98 ILE A C 1
ATOM 792 O O . ILE A 1 98 ? -6.266 13.690 9.982 1.00 91.06 98 ILE A O 1
ATOM 796 N N . PHE A 1 99 ? -6.681 15.033 11.735 1.00 93.12 99 PHE A N 1
ATOM 797 C CA . PHE A 1 99 ? -5.292 15.457 11.898 1.00 93.12 99 PHE A CA 1
ATOM 798 C C . PHE A 1 99 ? -4.351 14.282 12.188 1.00 93.12 99 PHE A C 1
ATOM 800 O O . PHE A 1 99 ? -3.300 14.167 11.554 1.00 93.12 99 PHE A O 1
ATOM 807 N N . ILE A 1 100 ? -4.729 13.374 13.095 1.00 91.44 100 ILE A N 1
ATOM 808 C CA . ILE A 1 100 ? -3.901 12.200 13.404 1.00 91.44 100 ILE A CA 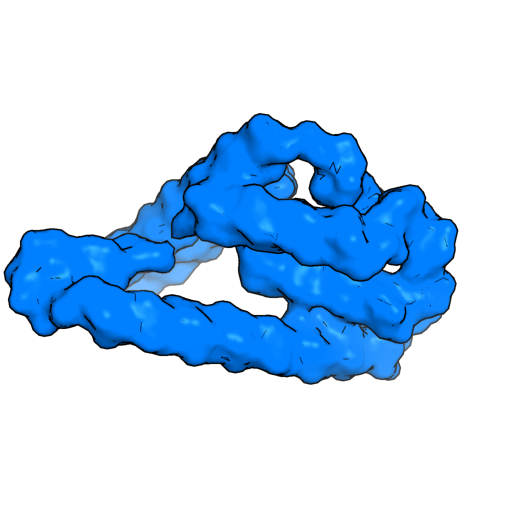1
ATOM 809 C C . ILE A 1 100 ? -3.867 11.225 12.229 1.00 91.44 100 ILE A C 1
ATOM 811 O O . ILE A 1 100 ? -2.789 10.742 11.885 1.00 91.44 100 ILE A O 1
ATOM 815 N N . ALA A 1 101 ? -5.007 10.959 11.585 1.00 90.50 101 ALA A N 1
ATOM 816 C CA . ALA A 1 101 ? -5.042 10.077 10.424 1.00 90.50 101 ALA A CA 1
ATOM 817 C C . ALA A 1 101 ? -4.149 10.608 9.294 1.00 90.50 101 ALA A C 1
ATOM 819 O O . ALA A 1 101 ? -3.333 9.863 8.755 1.00 90.50 101 ALA A O 1
ATOM 820 N N . LEU A 1 102 ? -4.233 11.907 8.992 1.00 91.88 102 LEU A N 1
ATOM 821 C CA . LEU A 1 102 ? -3.381 12.556 8.000 1.00 91.88 102 LEU A CA 1
ATOM 822 C C . LEU A 1 102 ? -1.901 12.493 8.393 1.00 91.88 102 LEU A C 1
ATOM 824 O O . LEU A 1 102 ? -1.068 12.176 7.551 1.00 91.88 102 LEU A O 1
ATOM 828 N N . SER A 1 103 ? -1.577 12.741 9.664 1.00 92.56 103 SER A N 1
ATOM 829 C CA . SER A 1 103 ? -0.198 12.688 10.166 1.00 92.56 103 SER A CA 1
ATOM 830 C C . SER A 1 103 ? 0.397 11.282 10.055 1.00 92.56 103 SER A C 1
ATOM 832 O O . SER A 1 103 ? 1.527 11.119 9.602 1.00 92.56 103 SER A O 1
ATOM 834 N N . ALA A 1 104 ? -0.369 10.251 10.415 1.00 91.12 104 ALA A N 1
ATOM 835 C CA . ALA A 1 104 ? 0.058 8.859 10.302 1.00 91.12 104 ALA A CA 1
ATOM 836 C C . ALA A 1 104 ? 0.238 8.429 8.836 1.00 91.12 104 ALA A C 1
ATOM 838 O O . ALA A 1 104 ? 1.224 7.767 8.509 1.00 91.12 104 ALA A O 1
ATOM 839 N N . ILE A 1 105 ? -0.674 8.846 7.946 1.00 89.44 105 ILE A N 1
ATOM 840 C CA . ILE A 1 105 ? -0.559 8.607 6.500 1.00 89.44 105 ILE A CA 1
ATOM 841 C C . ILE A 1 105 ? 0.687 9.301 5.941 1.00 89.44 105 ILE A C 1
ATOM 843 O O . ILE A 1 105 ? 1.481 8.677 5.241 1.00 89.44 105 ILE A O 1
ATOM 847 N N . PHE A 1 106 ? 0.894 10.571 6.289 1.00 90.75 106 PHE A N 1
ATOM 848 C CA . PHE A 1 106 ? 2.058 11.339 5.863 1.00 90.75 106 PHE A CA 1
ATOM 849 C C . PHE A 1 106 ? 3.366 10.665 6.283 1.00 90.75 106 PHE A C 1
ATOM 851 O O . PHE A 1 106 ? 4.253 10.509 5.450 1.00 90.75 106 PHE A O 1
ATOM 858 N N . MET A 1 107 ? 3.471 10.206 7.533 1.00 88.38 107 MET A N 1
ATOM 859 C CA . MET A 1 107 ? 4.691 9.568 8.033 1.00 88.38 107 MET A CA 1
ATOM 860 C C . MET A 1 107 ? 5.043 8.283 7.283 1.00 88.38 107 MET A C 1
ATOM 862 O O . MET A 1 107 ? 6.203 8.114 6.913 1.00 88.38 107 MET A O 1
ATOM 866 N N . PHE A 1 108 ? 4.085 7.388 7.013 1.00 84.31 108 PHE A N 1
ATOM 867 C CA . PHE A 1 108 ? 4.428 6.157 6.289 1.00 84.31 108 PHE A CA 1
ATOM 868 C C . PHE A 1 108 ? 4.777 6.434 4.820 1.00 84.31 108 PHE A C 1
ATOM 870 O O . PHE A 1 108 ? 5.667 5.778 4.284 1.00 84.31 108 PHE A O 1
ATOM 877 N N . VAL A 1 109 ? 4.113 7.403 4.174 1.00 85.69 109 VAL A N 1
ATOM 878 C CA . VAL A 1 109 ? 4.424 7.797 2.788 1.00 85.69 109 VAL A CA 1
ATOM 879 C C . VAL A 1 109 ? 5.797 8.462 2.712 1.00 85.69 109 VAL A C 1
ATOM 881 O O . VAL A 1 109 ? 6.571 8.160 1.809 1.00 85.69 109 VAL A O 1
ATOM 884 N N . PHE A 1 110 ? 6.117 9.335 3.670 1.00 86.19 110 PHE A N 1
ATOM 885 C CA . PHE A 1 110 ? 7.400 10.031 3.749 1.00 86.19 110 PHE A CA 1
ATOM 886 C C . PHE A 1 110 ? 8.570 9.066 3.959 1.00 86.19 110 PHE A C 1
ATOM 888 O O . PHE A 1 110 ? 9.612 9.217 3.329 1.00 86.19 110 PHE A O 1
ATOM 895 N N . LEU A 1 111 ? 8.382 8.050 4.804 1.00 85.56 111 LEU A N 1
ATOM 896 C CA . LEU A 1 111 ? 9.365 6.988 5.024 1.00 85.56 111 LEU A CA 1
ATOM 897 C C . LEU A 1 111 ? 9.414 5.961 3.882 1.00 85.56 111 LEU A C 1
ATOM 899 O O . LEU A 1 111 ? 10.236 5.056 3.926 1.00 85.56 111 LEU A O 1
ATOM 903 N N . VAL A 1 112 ? 8.564 6.106 2.858 1.00 83.81 112 VAL A N 1
ATOM 904 C CA . VAL A 1 112 ? 8.465 5.196 1.703 1.00 83.81 112 VAL A CA 1
ATOM 905 C C . VAL A 1 112 ? 8.123 3.757 2.116 1.00 83.81 112 VAL A C 1
ATOM 907 O O . VAL A 1 112 ? 8.386 2.815 1.379 1.00 83.81 112 VAL A O 1
ATOM 910 N N . ASN A 1 113 ? 7.453 3.585 3.260 1.00 89.88 113 ASN A N 1
ATOM 911 C CA . ASN A 1 113 ? 7.120 2.262 3.775 1.00 89.88 113 ASN A CA 1
ATOM 912 C C . ASN A 1 113 ? 6.250 1.458 2.791 1.00 89.88 113 ASN A C 1
ATOM 914 O O . ASN A 1 113 ? 5.530 1.990 1.932 1.00 89.88 113 ASN A O 1
ATOM 918 N N . GLU A 1 114 ? 6.268 0.142 2.968 1.00 92.88 114 GLU A N 1
ATOM 919 C CA . GLU A 1 114 ? 5.565 -0.785 2.099 1.00 92.88 114 GLU A CA 1
ATOM 920 C C . GLU A 1 114 ? 4.108 -0.996 2.511 1.00 92.88 114 GLU A C 1
ATOM 922 O O . GLU A 1 114 ? 3.804 -1.525 3.575 1.00 92.88 114 GLU A O 1
ATOM 927 N N . HIS A 1 115 ? 3.170 -0.619 1.643 1.00 94.06 115 HIS A N 1
ATOM 928 C CA . HIS A 1 115 ? 1.755 -0.901 1.860 1.00 94.06 115 HIS A CA 1
ATOM 929 C C . HIS A 1 115 ? 1.150 -1.540 0.613 1.00 94.06 115 HIS A C 1
ATOM 931 O O . HIS A 1 115 ? 1.131 -0.957 -0.469 1.00 94.06 115 HIS A O 1
ATOM 937 N N . LEU A 1 116 ? 0.601 -2.740 0.767 1.00 94.25 116 LEU A N 1
ATOM 938 C CA . LEU A 1 116 ? 0.161 -3.598 -0.327 1.00 94.25 116 LEU A CA 1
ATOM 939 C C . LEU A 1 116 ? -0.762 -2.870 -1.312 1.00 94.25 116 LEU A C 1
ATOM 941 O O . LEU A 1 116 ? -0.562 -2.911 -2.522 1.00 94.25 116 LEU A O 1
ATOM 945 N N . ILE A 1 117 ? -1.758 -2.150 -0.791 1.00 92.62 117 ILE A N 1
ATOM 946 C CA . ILE A 1 117 ? -2.766 -1.490 -1.631 1.00 92.62 117 ILE A CA 1
ATOM 947 C C . ILE A 1 117 ? -2.197 -0.265 -2.361 1.00 92.62 117 ILE A C 1
ATOM 949 O O . ILE A 1 117 ? -2.607 0.032 -3.486 1.00 92.62 117 ILE A O 1
ATOM 953 N N . THR A 1 118 ? -1.234 0.444 -1.761 1.00 91.06 118 THR A N 1
ATOM 954 C CA . THR A 1 118 ? -0.589 1.572 -2.451 1.00 91.06 118 THR A CA 1
ATOM 955 C C . THR A 1 118 ? 0.352 1.052 -3.532 1.00 91.06 118 THR A C 1
ATOM 957 O O . THR A 1 118 ? 0.364 1.612 -4.627 1.00 91.06 118 THR A O 1
ATOM 960 N N . ASN A 1 119 ? 1.037 -0.068 -3.280 1.00 93.75 119 ASN A N 1
ATOM 961 C CA . ASN A 1 119 ? 1.872 -0.753 -4.266 1.00 93.75 119 ASN A CA 1
ATOM 962 C C . ASN A 1 119 ? 1.061 -1.274 -5.453 1.00 93.75 119 ASN A C 1
ATOM 964 O O . ASN A 1 119 ? 1.507 -1.149 -6.589 1.00 93.75 119 ASN A O 1
ATOM 968 N N . PHE A 1 120 ? -0.151 -1.799 -5.232 1.00 94.88 120 PHE A N 1
ATOM 969 C CA . PHE A 1 120 ? -1.053 -2.157 -6.334 1.00 94.88 120 PHE A CA 1
ATOM 970 C C . PHE A 1 120 ? -1.269 -0.969 -7.267 1.00 94.88 120 PHE A C 1
ATOM 972 O O . PHE A 1 120 ? -1.146 -1.098 -8.480 1.00 94.88 120 PHE A O 1
ATOM 979 N N . THR A 1 121 ? -1.547 0.204 -6.703 1.00 92.69 121 THR A N 1
ATOM 980 C CA . THR A 1 121 ? -1.848 1.390 -7.505 1.00 92.69 121 THR A CA 1
ATOM 981 C C . THR A 1 121 ? -0.599 1.911 -8.207 1.00 92.69 121 THR A C 1
ATOM 983 O O . THR A 1 121 ? -0.636 2.127 -9.414 1.00 92.69 121 THR A O 1
ATOM 986 N N . SER A 1 122 ? 0.521 2.075 -7.498 1.00 91.44 122 SER A N 1
ATOM 987 C CA . SER A 1 122 ? 1.755 2.621 -8.077 1.00 91.44 122 SER A CA 1
ATOM 988 C C . SER A 1 122 ? 2.346 1.710 -9.154 1.00 91.44 122 SER A C 1
ATOM 990 O O . SER A 1 122 ? 2.747 2.197 -10.213 1.00 91.44 122 SER A O 1
ATOM 992 N N . PHE A 1 123 ? 2.336 0.391 -8.938 1.00 93.25 123 PHE A N 1
ATOM 993 C CA . PHE A 1 123 ? 2.869 -0.564 -9.906 1.00 93.25 123 PHE A CA 1
ATOM 994 C C . PHE A 1 123 ? 1.959 -0.648 -11.129 1.00 93.25 123 PHE A C 1
ATOM 996 O O . PHE A 1 123 ? 2.456 -0.615 -12.249 1.00 93.25 123 PHE A O 1
ATOM 1003 N N . MET A 1 124 ? 0.632 -0.686 -10.959 1.00 93.38 124 MET A N 1
ATOM 1004 C CA . MET A 1 124 ? -0.285 -0.679 -12.108 1.00 93.38 124 MET A CA 1
ATOM 1005 C C . MET A 1 124 ? -0.243 0.648 -12.872 1.00 93.38 124 MET A C 1
ATOM 1007 O O . MET A 1 124 ? -0.384 0.647 -14.093 1.00 93.38 124 MET A O 1
ATOM 1011 N N . LEU A 1 125 ? 0.020 1.771 -12.195 1.00 91.38 125 LEU A N 1
ATOM 1012 C CA . LEU A 1 125 ? 0.157 3.068 -12.856 1.00 91.38 125 LEU A CA 1
ATOM 1013 C C . LEU A 1 125 ? 1.363 3.085 -13.799 1.00 91.38 125 LEU A C 1
ATOM 1015 O O . LEU A 1 125 ? 1.217 3.521 -14.936 1.00 91.38 125 LEU A O 1
ATOM 1019 N N . ILE A 1 126 ? 2.512 2.542 -13.383 1.00 90.75 126 ILE A N 1
ATOM 1020 C CA . ILE A 1 126 ? 3.656 2.340 -14.288 1.00 90.75 126 ILE A CA 1
ATOM 1021 C C . ILE A 1 126 ? 3.356 1.265 -15.335 1.00 90.75 126 ILE A C 1
ATOM 1023 O O . ILE A 1 126 ? 3.708 1.430 -16.499 1.00 90.75 126 ILE A O 1
ATOM 1027 N N . GLY A 1 127 ? 2.686 0.178 -14.950 1.00 88.19 127 GLY A N 1
ATOM 1028 C CA . GLY A 1 127 ? 2.376 -0.941 -15.840 1.00 88.19 127 GLY A CA 1
ATOM 1029 C C . GLY A 1 127 ? 1.510 -0.558 -17.044 1.00 88.19 127 GLY A C 1
ATOM 1030 O O . GLY A 1 127 ? 1.683 -1.135 -18.116 1.00 88.19 127 GLY A O 1
ATOM 1031 N N . PHE A 1 128 ? 0.616 0.421 -16.885 1.00 88.12 128 PHE A N 1
ATOM 1032 C CA . PHE A 1 128 ? -0.202 0.980 -17.967 1.00 88.12 128 PHE A CA 1
ATOM 1033 C C . PHE A 1 128 ? 0.462 2.143 -18.720 1.00 88.12 128 PHE A C 1
ATOM 1035 O O . PHE A 1 128 ? -0.119 2.638 -19.685 1.00 88.12 128 PHE A O 1
ATOM 1042 N N . ASN A 1 129 ? 1.657 2.578 -18.313 1.00 86.81 129 ASN A N 1
ATOM 1043 C CA . ASN A 1 129 ? 2.374 3.687 -18.932 1.00 86.81 129 ASN A CA 1
ATOM 1044 C C . ASN A 1 129 ? 3.526 3.205 -19.834 1.00 86.81 129 ASN A C 1
ATOM 1046 O O . ASN A 1 129 ? 4.116 2.145 -19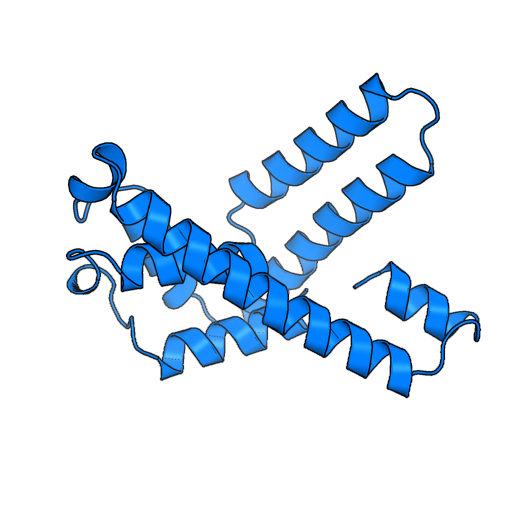.618 1.00 86.81 129 ASN A O 1
ATOM 1050 N N . GLY A 1 130 ? 3.900 4.019 -20.826 1.00 81.06 130 GLY A N 1
ATOM 1051 C CA . GLY A 1 130 ? 5.043 3.754 -21.708 1.00 81.06 130 GLY A CA 1
ATOM 1052 C C . GLY A 1 130 ? 6.401 3.728 -20.991 1.00 81.06 130 GLY A C 1
ATOM 1053 O O . GLY A 1 130 ? 7.327 3.085 -21.481 1.00 81.06 130 GLY A O 1
ATOM 1054 N N . VAL A 1 131 ? 6.516 4.344 -19.806 1.00 84.69 131 VAL A N 1
ATOM 1055 C CA . VAL A 1 131 ? 7.752 4.349 -18.993 1.00 84.69 131 VAL A CA 1
ATOM 1056 C C . VAL A 1 131 ? 8.024 3.044 -18.246 1.00 84.69 131 VAL A C 1
ATOM 1058 O O . VAL A 1 131 ? 8.994 2.954 -17.500 1.00 84.69 131 VAL A O 1
ATOM 1061 N N . ARG A 1 132 ? 7.205 2.005 -18.436 1.00 83.94 132 ARG A N 1
ATOM 1062 C CA . ARG A 1 132 ? 7.416 0.683 -17.828 1.00 83.94 132 ARG A CA 1
ATOM 1063 C C . ARG A 1 132 ? 8.846 0.162 -18.002 1.00 83.94 132 ARG A C 1
ATOM 1065 O O . ARG A 1 132 ? 9.394 -0.426 -17.076 1.00 83.94 132 ARG A O 1
ATOM 1072 N N . ASN A 1 133 ? 9.437 0.375 -19.177 1.00 83.94 133 ASN A N 1
ATOM 1073 C CA . ASN A 1 133 ? 10.776 -0.120 -19.507 1.00 83.94 133 ASN A CA 1
ATOM 1074 C C . ASN A 1 133 ? 11.904 0.629 -18.778 1.00 83.94 133 ASN A C 1
ATOM 1076 O O . ASN A 1 133 ? 13.038 0.169 -18.810 1.00 83.94 133 ASN A O 1
ATOM 1080 N N . ALA A 1 134 ? 11.604 1.759 -18.132 1.00 84.56 134 ALA A N 1
ATOM 1081 C CA . ALA A 1 134 ? 12.559 2.505 -17.318 1.00 84.56 134 ALA A CA 1
ATOM 1082 C C . ALA A 1 134 ? 12.713 1.934 -15.899 1.00 84.56 134 ALA A C 1
ATOM 1084 O O . ALA A 1 134 ? 13.583 2.376 -15.152 1.00 84.56 134 ALA A O 1
ATOM 1085 N N . VAL A 1 135 ? 11.860 0.980 -15.505 1.00 86.19 135 VAL A N 1
ATOM 1086 C CA . VAL A 1 135 ? 11.948 0.309 -14.208 1.00 86.19 135 VAL A CA 1
ATOM 1087 C C . VAL A 1 135 ? 12.621 -1.047 -14.373 1.00 86.19 135 VAL A C 1
ATOM 1089 O O . VAL A 1 135 ? 12.065 -1.972 -14.973 1.00 86.19 135 VAL A O 1
ATOM 1092 N N . ASP A 1 136 ? 13.805 -1.176 -13.783 1.00 81.56 136 ASP A N 1
ATOM 1093 C CA . ASP A 1 136 ? 14.536 -2.435 -13.739 1.00 81.56 136 ASP A CA 1
ATOM 1094 C C . ASP A 1 136 ? 13.731 -3.509 -12.996 1.00 81.56 136 ASP A C 1
ATOM 1096 O O . ASP A 1 136 ? 13.049 -3.249 -12.004 1.00 81.56 136 ASP A O 1
ATOM 1100 N N . ASN A 1 137 ? 13.798 -4.749 -13.484 1.00 83.25 137 ASN A N 1
ATOM 1101 C CA . ASN A 1 137 ? 13.106 -5.901 -12.896 1.00 83.25 137 ASN A CA 1
ATOM 1102 C C . ASN A 1 137 ? 11.580 -5.735 -12.744 1.00 83.25 137 ASN A C 1
ATOM 1104 O O . ASN A 1 137 ? 10.968 -6.421 -11.917 1.00 83.25 137 ASN A O 1
ATOM 1108 N N . PHE A 1 138 ? 10.940 -4.904 -13.580 1.00 89.56 138 PHE A N 1
ATOM 1109 C CA . PHE A 1 138 ? 9.478 -4.795 -13.679 1.00 89.56 138 PHE A CA 1
ATOM 1110 C C . PHE A 1 138 ? 8.861 -6.025 -14.375 1.00 89.56 138 PHE A C 1
ATOM 1112 O O . PHE A 1 138 ? 8.284 -5.982 -15.470 1.00 89.56 138 PHE A O 1
ATOM 1119 N N . THR A 1 139 ? 9.021 -7.178 -13.735 1.00 92.12 139 THR A N 1
ATOM 1120 C CA . THR A 1 139 ? 8.472 -8.463 -14.163 1.00 92.12 139 THR A CA 1
ATOM 1121 C C . THR A 1 139 ? 7.273 -8.819 -13.297 1.00 92.12 139 THR A C 1
ATOM 1123 O O . THR A 1 139 ? 7.219 -8.482 -12.115 1.00 92.12 139 THR A O 1
ATOM 1126 N N . LEU A 1 140 ? 6.313 -9.546 -13.874 1.00 90.44 140 LEU A N 1
ATOM 1127 C CA . LEU A 1 140 ? 5.151 -10.020 -13.121 1.00 90.44 140 LEU A CA 1
ATOM 1128 C C . LEU A 1 140 ? 5.575 -10.878 -11.918 1.00 90.44 140 LEU A C 1
ATOM 1130 O O . LEU A 1 140 ? 4.988 -10.759 -10.850 1.00 90.44 140 LEU A O 1
ATOM 1134 N N . ALA A 1 141 ? 6.622 -11.693 -12.078 1.00 92.62 141 ALA A N 1
ATOM 1135 C CA . ALA A 1 141 ? 7.159 -12.522 -11.006 1.00 92.62 141 ALA A CA 1
ATOM 1136 C C . ALA A 1 141 ? 7.679 -11.681 -9.830 1.00 92.62 141 ALA A C 1
ATOM 1138 O O . ALA A 1 141 ? 7.299 -11.944 -8.692 1.00 92.62 141 ALA A O 1
ATOM 1139 N N . ASN A 1 142 ? 8.483 -10.644 -10.099 1.00 92.62 142 ASN A N 1
ATOM 1140 C CA . ASN A 1 142 ? 9.028 -9.786 -9.046 1.00 92.62 142 ASN A CA 1
ATOM 1141 C C . ASN A 1 142 ? 7.932 -8.964 -8.348 1.00 92.62 142 ASN A C 1
ATOM 1143 O O . ASN A 1 142 ? 7.917 -8.849 -7.128 1.00 92.62 142 ASN A O 1
ATOM 1147 N N . ILE A 1 143 ? 6.957 -8.462 -9.111 1.00 94.19 143 ILE A N 1
ATOM 1148 C CA . ILE A 1 143 ? 5.800 -7.743 -8.563 1.00 94.19 143 ILE A CA 1
ATOM 1149 C C . ILE A 1 143 ? 4.987 -8.635 -7.619 1.00 94.19 143 ILE A C 1
ATOM 1151 O O . ILE A 1 143 ? 4.683 -8.229 -6.499 1.00 94.19 143 ILE A O 1
ATOM 1155 N N . LEU A 1 144 ? 4.649 -9.855 -8.050 1.00 94.56 144 LEU A N 1
ATOM 1156 C CA . LEU A 1 144 ? 3.899 -10.798 -7.220 1.00 94.56 144 LEU A CA 1
ATOM 1157 C C . LEU A 1 144 ? 4.691 -11.198 -5.974 1.00 94.56 144 LEU A C 1
ATOM 1159 O O . LEU A 1 144 ? 4.115 -11.280 -4.893 1.00 94.56 144 LEU A O 1
ATOM 1163 N N . HIS A 1 145 ? 6.000 -11.413 -6.113 1.00 94.06 145 HIS A N 1
ATOM 1164 C CA . HIS A 1 145 ? 6.883 -11.713 -4.991 1.00 94.06 145 HIS A CA 1
ATOM 1165 C C . HIS A 1 145 ? 6.869 -10.590 -3.947 1.00 94.06 145 HIS A C 1
ATOM 1167 O O . HIS A 1 145 ? 6.584 -10.839 -2.775 1.00 94.06 145 HIS A O 1
ATOM 1173 N N . GLN A 1 146 ? 7.069 -9.348 -4.393 1.00 94.94 146 GLN A N 1
ATOM 1174 C CA . GLN A 1 146 ? 7.033 -8.165 -3.540 1.00 94.94 146 GLN A CA 1
ATOM 1175 C C . GLN A 1 146 ? 5.684 -8.030 -2.829 1.00 94.94 146 GLN A C 1
ATOM 1177 O O . GLN A 1 146 ? 5.639 -7.873 -1.610 1.00 94.94 146 GLN A O 1
ATOM 1182 N N . TRP A 1 147 ? 4.574 -8.186 -3.556 1.00 95.38 147 TRP A N 1
ATOM 1183 C CA . TRP A 1 147 ? 3.236 -8.126 -2.970 1.00 95.38 147 TRP A CA 1
ATOM 1184 C C . TRP A 1 147 ? 3.002 -9.196 -1.912 1.00 95.38 147 TRP A C 1
ATOM 1186 O O . TRP A 1 147 ? 2.381 -8.902 -0.896 1.00 95.38 147 TRP A O 1
ATOM 1196 N N . VAL A 1 148 ? 3.490 -10.419 -2.115 1.00 95.50 148 VAL A N 1
ATOM 1197 C CA . VAL A 1 148 ? 3.359 -11.492 -1.120 1.00 95.50 148 VAL A CA 1
ATOM 1198 C C . VAL A 1 148 ? 4.127 -11.143 0.152 1.00 95.50 148 VAL A C 1
ATOM 1200 O O . VAL A 1 148 ? 3.576 -11.264 1.244 1.00 95.50 148 VAL A O 1
ATOM 1203 N N . ILE A 1 149 ? 5.366 -10.667 0.030 1.00 95.56 149 ILE A N 1
ATOM 1204 C CA . ILE A 1 149 ? 6.187 -10.292 1.188 1.00 95.56 149 ILE A CA 1
ATOM 1205 C C . ILE A 1 149 ? 5.542 -9.141 1.962 1.00 95.56 149 ILE A C 1
ATOM 1207 O O . ILE A 1 149 ? 5.367 -9.228 3.179 1.00 95.56 149 ILE A O 1
ATOM 1211 N N . VAL A 1 150 ? 5.130 -8.086 1.257 1.00 95.31 150 VAL A N 1
ATOM 1212 C CA . VAL A 1 150 ? 4.475 -6.923 1.867 1.00 95.31 150 VAL A CA 1
ATOM 12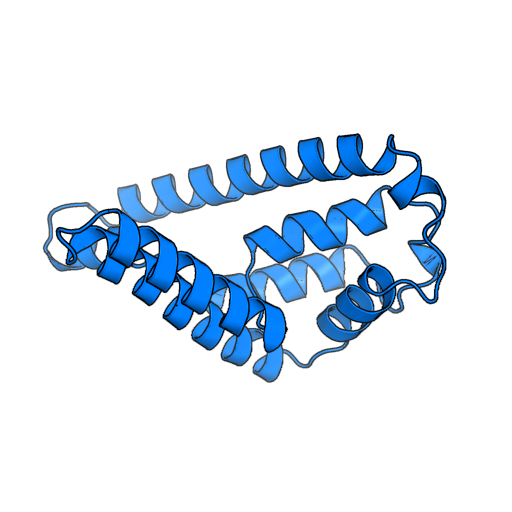13 C C . VAL A 1 150 ? 3.123 -7.296 2.465 1.00 95.31 150 VAL A C 1
ATOM 1215 O O . VAL A 1 150 ? 2.774 -6.791 3.525 1.00 95.31 150 VAL A O 1
ATOM 1218 N N . PHE A 1 151 ? 2.376 -8.215 1.846 1.00 94.94 151 PHE A N 1
ATOM 1219 C CA . PHE A 1 151 ? 1.126 -8.731 2.402 1.00 94.94 151 PHE A CA 1
ATOM 1220 C C . PHE A 1 151 ? 1.328 -9.401 3.763 1.00 94.94 151 PHE A C 1
ATOM 1222 O O . PHE A 1 151 ? 0.489 -9.220 4.638 1.00 94.94 151 PHE A O 1
ATOM 1229 N N . PHE A 1 152 ? 2.413 -10.156 3.950 1.00 93.69 152 PHE A N 1
ATOM 1230 C CA . PHE A 1 152 ? 2.728 -10.749 5.252 1.00 93.69 152 PHE A CA 1
ATOM 1231 C C . PHE A 1 152 ? 3.261 -9.731 6.261 1.00 93.69 152 PHE A C 1
ATOM 1233 O O . PHE A 1 152 ? 3.104 -9.940 7.462 1.00 93.69 152 PHE A O 1
ATOM 1240 N N . GLY A 1 153 ? 3.911 -8.664 5.790 1.00 91.94 153 GLY A N 1
ATOM 1241 C CA . GLY A 1 153 ? 4.342 -7.566 6.650 1.00 91.94 153 GLY A CA 1
ATOM 1242 C C . GLY A 1 153 ? 3.171 -6.710 7.141 1.00 91.94 153 GLY A C 1
ATOM 1243 O O . GLY A 1 153 ? 3.151 -6.306 8.301 1.00 91.94 153 GLY A O 1
ATOM 1244 N N . ASN A 1 154 ? 2.202 -6.421 6.270 1.00 91.25 154 ASN A N 1
ATOM 1245 C CA . ASN A 1 154 ? 1.017 -5.615 6.581 1.00 91.25 154 ASN A CA 1
ATOM 1246 C C . ASN A 1 154 ? -0.013 -6.348 7.453 1.00 91.25 154 ASN A C 1
ATOM 1248 O O . ASN A 1 154 ? -0.728 -5.651 8.210 1.00 91.25 154 ASN A O 1
#

InterPro domains:
  IPR000292 Formate/nitrite transporter [PF01226] (1-154)
  IPR000292 Formate/nitrite transporter [PTHR30520] (1-154)
  IPR023271 Aquaporin-like [G3DSA:1.20.1080.10] (1-154)

pLDDT: mean 89.99, std 4.63, range [73.5, 96.31]

Secondary structure (DSSP, 8-state):
-HHHHHHHHTTSS-HHHHHHHHHHHHHHHHHHHHHHHHHHHTSHHHHT--TTSHHHHHHHHHHHS-HHHHHHHHHHHHHHHHHHHHHHHH---HHHHHHHHHHHHHHHHHTT---HHHHHHHHHHHHTSGGGGGSTT--HHHHHHHHHHHHHH-

Foldseek 3Di:
DVPLVVCVVVVVDPPVVSVVVVVVVLVVLLVVLLVVLVVVCVDPVLQPDDLPDPLNVLLLVLLPDDLVQLLQLLQLLVVLQVQLVVLLVPDPDPVSSVVSNVVSVCVSVVVSGHDLSVLSNSLSNLVPYPCVVSRPPNDPVSSVVSSVSSVNSD

Radius of gyration: 16.94 Å; chains: 1; bounding box: 32×36×43 Å

Sequence (154 aa):
MMFLTSGAYYGKIRWSKVFTILLYCIFFNFVGALILAWFFNQSLSFNHLTDRSFLVTAVSTKLGQTDWMNFTEGITASMFVNLAILSYMLLKEESAKIFIALSAIFMFVFLVNEHLITNFTSFMLIGFNGVRNAVDNFTLANILHQWVIVFFGN

Organism: Streptococcus thermophilus (NCBI:txid1308)